Protein AF-A0AAD6Z162-F1 (afdb_monomer_lite)

Organism: NCBI:txid1033008

Sequence (156 aa):
MRDEFLWEGKRPRVARETMCLPLDNGGKQILDLHSRNEAIDLWKLKGFLRQGTDRANWPFFVDQIIIKRWEMGETLSKHGKLYNIFRQNIHIPAWRIDPVPRDIKRMIAAAKKYNLQFTGLSISKDIKLQMPIWKHLAFSETRFYDIRRKPALRCL

pLDDT: mean 76.09, std 12.87, range [43.75, 93.44]

Radius of gyration: 21.47 Å; chains: 1; bounding box: 56×34×55 Å

Structure (mmCIF, N/CA/C/O backbone):
data_AF-A0AAD6Z162-F1
#
_entry.id   AF-A0AAD6Z162-F1
#
loop_
_atom_site.group_PDB
_atom_site.id
_atom_site.type_symbol
_atom_site.label_atom_id
_atom_site.label_alt_id
_atom_site.label_comp_id
_atom_site.label_asym_id
_atom_site.label_entity_id
_atom_site.label_seq_id
_atom_site.pdbx_PDB_ins_code
_atom_site.Cartn_x
_atom_site.Cartn_y
_atom_site.Cartn_z
_atom_site.occupancy
_atom_site.B_iso_or_equiv
_atom_site.auth_seq_id
_atom_site.auth_comp_id
_atom_site.auth_asym_id
_atom_site.auth_atom_id
_atom_site.pdbx_PDB_model_num
ATOM 1 N N . MET A 1 1 ? 22.672 7.878 -16.095 1.00 51.81 1 MET A N 1
ATOM 2 C CA . MET A 1 1 ? 22.898 6.596 -15.393 1.00 51.81 1 MET A CA 1
ATOM 3 C C . MET A 1 1 ? 22.431 5.337 -16.136 1.00 51.81 1 MET A C 1
ATOM 5 O O . MET A 1 1 ? 23.268 4.478 -16.337 1.00 51.81 1 MET A O 1
ATOM 9 N N . ARG A 1 2 ? 21.155 5.143 -16.537 1.00 57.53 2 ARG A N 1
ATOM 10 C CA . ARG A 1 2 ? 20.735 3.882 -17.220 1.00 57.53 2 ARG A CA 1
ATOM 11 C C . ARG A 1 2 ? 20.848 3.896 -18.743 1.00 57.53 2 ARG A C 1
ATOM 13 O O . ARG A 1 2 ? 21.353 2.932 -19.303 1.00 57.53 2 ARG A O 1
ATOM 20 N N . ASP A 1 3 ? 20.441 4.981 -19.396 1.00 63.94 3 ASP A N 1
ATOM 21 C CA . ASP A 1 3 ? 20.659 5.131 -20.846 1.00 63.94 3 ASP A CA 1
ATOM 22 C C . ASP A 1 3 ? 22.159 5.174 -21.158 1.00 63.94 3 ASP A C 1
ATOM 24 O O . ASP A 1 3 ? 22.624 4.653 -22.158 1.00 63.94 3 ASP A O 1
ATOM 28 N N . GLU A 1 4 ? 22.927 5.694 -20.210 1.00 70.00 4 GLU A N 1
ATOM 29 C CA . GLU A 1 4 ? 24.384 5.691 -20.194 1.00 70.00 4 GLU A CA 1
ATOM 30 C C . GLU A 1 4 ? 24.982 4.279 -20.142 1.00 70.00 4 GLU A C 1
ATOM 32 O O . GLU A 1 4 ? 25.998 4.040 -20.777 1.00 70.00 4 GLU A O 1
ATOM 37 N N . PHE A 1 5 ? 24.339 3.334 -19.447 1.00 78.00 5 PHE A N 1
ATOM 38 C CA . PHE A 1 5 ? 24.757 1.930 -19.423 1.00 78.00 5 PHE A CA 1
ATOM 39 C C . PHE A 1 5 ? 24.390 1.204 -20.723 1.00 78.00 5 PHE A C 1
ATOM 41 O O . PHE A 1 5 ? 25.202 0.468 -21.267 1.00 78.00 5 PHE A O 1
ATOM 48 N N . LEU A 1 6 ? 23.179 1.426 -21.245 1.00 77.00 6 LEU A N 1
ATOM 49 C CA . LEU A 1 6 ? 22.715 0.778 -22.479 1.00 77.00 6 LEU A CA 1
ATOM 50 C C . LEU A 1 6 ? 23.410 1.302 -23.739 1.00 77.00 6 LEU A C 1
ATOM 52 O O . LEU A 1 6 ? 23.538 0.569 -24.718 1.00 77.00 6 LEU A O 1
ATOM 56 N N . TRP A 1 7 ? 23.829 2.565 -23.720 1.00 81.75 7 TRP A N 1
ATOM 57 C CA . TRP A 1 7 ? 24.414 3.245 -24.870 1.00 81.75 7 TRP A CA 1
ATOM 58 C C . TRP A 1 7 ? 25.856 3.699 -24.637 1.00 81.75 7 TRP A C 1
ATOM 60 O O . TRP A 1 7 ? 26.389 4.417 -25.476 1.00 81.75 7 TRP A O 1
ATOM 70 N N . GLU A 1 8 ? 26.498 3.305 -23.533 1.00 84.31 8 GLU A N 1
ATOM 71 C CA . GLU A 1 8 ? 27.880 3.692 -23.184 1.00 84.31 8 GLU A CA 1
ATOM 72 C C . GLU A 1 8 ? 28.104 5.217 -23.250 1.00 84.31 8 GLU A C 1
ATOM 74 O O . GLU A 1 8 ? 29.058 5.711 -23.848 1.00 84.31 8 GLU A O 1
ATOM 79 N N . GLY A 1 9 ? 27.151 5.987 -22.719 1.00 81.69 9 GLY A N 1
ATOM 80 C CA . GLY A 1 9 ? 27.167 7.455 -22.778 1.00 81.69 9 GLY A CA 1
ATOM 81 C C . GLY A 1 9 ? 26.843 8.070 -24.148 1.00 81.69 9 GLY A C 1
ATOM 82 O O . GLY A 1 9 ? 26.834 9.293 -24.281 1.00 81.69 9 GLY A O 1
ATOM 83 N N . LYS A 1 10 ? 26.534 7.264 -25.173 1.00 82.94 10 LYS A N 1
ATOM 84 C CA . LYS A 1 10 ? 26.116 7.747 -26.500 1.00 82.94 10 LYS A CA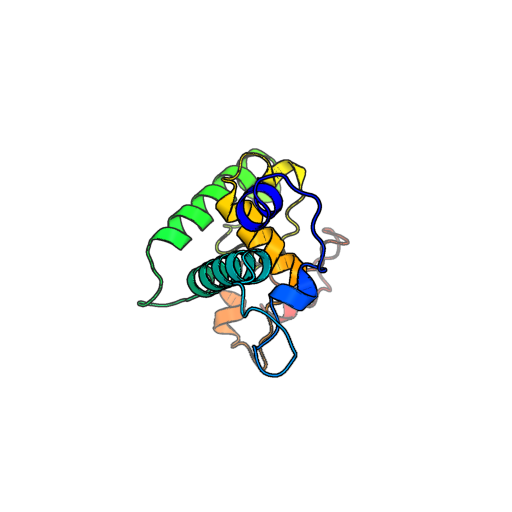 1
ATOM 85 C C . LYS A 1 10 ? 24.630 8.113 -26.508 1.00 82.94 10 LYS A C 1
ATOM 87 O O . LYS A 1 10 ? 23.840 7.647 -25.688 1.00 82.94 10 LYS A O 1
ATOM 92 N N . ARG A 1 11 ? 24.230 8.951 -27.473 1.00 81.19 11 ARG A N 1
ATOM 93 C CA . ARG A 1 11 ? 22.820 9.335 -27.645 1.00 81.19 11 ARG A CA 1
ATOM 94 C C . ARG A 1 11 ? 21.975 8.105 -28.021 1.00 81.19 11 ARG A C 1
ATOM 96 O O . ARG A 1 11 ? 22.356 7.390 -28.953 1.00 81.19 11 ARG A O 1
ATOM 103 N N . PRO A 1 12 ? 20.836 7.868 -27.347 1.00 82.31 12 PRO A N 1
ATOM 104 C CA . PRO A 1 12 ? 19.962 6.742 -27.652 1.00 82.31 12 PRO A CA 1
ATOM 105 C C . PRO A 1 12 ? 19.407 6.868 -29.075 1.00 82.31 12 PRO A C 1
ATOM 107 O O . PRO A 1 12 ? 18.884 7.914 -29.451 1.00 82.31 12 PRO A O 1
ATOM 110 N N . ARG A 1 13 ? 19.529 5.798 -29.872 1.00 83.00 13 ARG A N 1
ATOM 111 C CA . ARG A 1 13 ? 19.020 5.748 -31.260 1.00 83.00 13 ARG A CA 1
ATOM 112 C C . ARG A 1 13 ? 17.615 5.163 -31.384 1.00 83.00 13 ARG A C 1
ATOM 114 O O . ARG A 1 13 ? 17.008 5.254 -32.442 1.00 83.00 13 ARG A O 1
ATOM 121 N N . VAL A 1 14 ? 17.122 4.549 -30.315 1.00 83.94 14 VAL A N 1
ATOM 122 C CA . VAL A 1 14 ? 15.810 3.903 -30.248 1.00 83.94 14 VAL A CA 1
ATOM 123 C C . VAL A 1 14 ? 15.133 4.353 -28.962 1.00 83.94 14 VAL A C 1
ATOM 125 O O . VAL A 1 14 ? 15.794 4.466 -27.924 1.00 83.94 14 VAL A O 1
ATOM 128 N N . ALA A 1 15 ? 13.828 4.617 -29.039 1.00 85.19 15 ALA A N 1
ATOM 129 C CA . ALA A 1 15 ? 13.018 4.953 -27.879 1.00 85.19 15 ALA A CA 1
ATOM 130 C C . ALA A 1 15 ? 13.027 3.802 -26.861 1.00 85.19 15 ALA A C 1
ATOM 132 O O . ALA A 1 15 ? 13.122 2.619 -27.206 1.00 85.19 15 ALA A O 1
ATOM 133 N N . ARG A 1 16 ? 12.953 4.145 -25.576 1.00 79.50 16 ARG A N 1
ATOM 134 C CA . ARG A 1 16 ? 13.068 3.156 -24.502 1.00 79.50 16 ARG A CA 1
ATOM 135 C C . ARG A 1 16 ? 11.882 2.202 -24.485 1.00 79.50 16 ARG A C 1
ATOM 137 O O . ARG A 1 16 ? 12.064 1.010 -24.260 1.00 79.50 16 ARG A O 1
ATOM 144 N N . GLU A 1 17 ? 10.697 2.729 -24.751 1.00 84.75 17 GLU A N 1
ATOM 145 C CA . GLU A 1 17 ? 9.444 1.988 -24.822 1.00 84.75 17 GLU A CA 1
ATOM 146 C C . GLU A 1 17 ? 9.563 0.856 -25.846 1.00 84.75 17 GLU A C 1
ATOM 148 O O . GLU A 1 17 ? 9.200 -0.279 -25.552 1.00 84.75 17 GLU A O 1
ATOM 153 N N . THR A 1 18 ? 10.183 1.136 -26.997 1.00 85.81 18 THR A N 1
ATOM 154 C CA . THR A 1 18 ? 10.438 0.155 -28.057 1.00 85.81 18 THR A CA 1
ATOM 155 C C . THR A 1 18 ? 11.431 -0.921 -27.619 1.00 85.81 18 THR A C 1
ATOM 157 O O . THR A 1 18 ? 11.237 -2.094 -27.913 1.00 85.81 18 THR A O 1
ATOM 160 N N . MET A 1 19 ? 12.476 -0.569 -26.862 1.00 86.19 19 MET A N 1
ATOM 161 C CA . MET A 1 19 ? 13.445 -1.558 -26.370 1.00 86.19 19 MET A CA 1
ATOM 162 C C . MET A 1 19 ? 12.849 -2.543 -25.353 1.00 86.19 19 MET A C 1
ATOM 164 O O . MET A 1 19 ? 13.324 -3.678 -25.267 1.00 86.19 19 MET A O 1
ATOM 168 N N . CYS A 1 20 ? 11.818 -2.133 -24.612 1.00 86.38 20 CYS A N 1
ATOM 169 C CA . CYS A 1 20 ? 11.097 -2.990 -23.669 1.00 86.38 20 CYS A CA 1
ATOM 170 C C . CYS A 1 20 ? 10.107 -3.959 -24.345 1.00 86.38 20 CYS A C 1
ATOM 172 O O . CYS A 1 20 ? 9.591 -4.851 -23.673 1.00 86.38 20 CYS A O 1
ATOM 174 N N . LEU A 1 21 ? 9.821 -3.803 -25.645 1.00 87.06 21 LEU A N 1
ATOM 175 C CA . LEU A 1 21 ? 8.894 -4.679 -26.366 1.00 87.06 21 LEU A CA 1
ATOM 176 C C . LEU A 1 21 ? 9.467 -6.101 -26.564 1.00 87.06 21 LEU A C 1
ATOM 178 O O . LEU A 1 21 ? 10.688 -6.294 -26.505 1.00 87.06 21 LEU A O 1
ATOM 182 N N . PRO A 1 22 ? 8.600 -7.101 -26.824 1.00 87.44 22 PRO A N 1
ATOM 183 C CA . PRO A 1 22 ? 9.020 -8.440 -27.233 1.00 87.44 22 PRO A CA 1
ATOM 184 C C . PRO A 1 22 ? 9.869 -8.422 -28.510 1.00 87.44 22 PRO A C 1
ATOM 186 O O . PRO A 1 22 ? 9.717 -7.523 -29.343 1.00 87.44 22 PRO A O 1
ATOM 189 N N . LEU A 1 23 ? 10.711 -9.449 -28.681 1.00 86.62 23 LEU A N 1
ATOM 190 C CA . LEU A 1 23 ? 11.549 -9.626 -29.876 1.00 86.62 23 LEU A CA 1
ATOM 191 C C . LEU A 1 23 ? 10.711 -9.622 -31.166 1.00 86.62 23 LEU A C 1
ATOM 193 O O . LEU A 1 23 ? 11.095 -8.980 -32.141 1.00 86.62 23 LEU A O 1
ATOM 197 N N . ASP A 1 24 ? 9.525 -10.234 -31.130 1.00 92.25 24 ASP A N 1
ATOM 198 C CA . ASP A 1 24 ? 8.601 -10.327 -32.271 1.00 92.25 24 ASP A CA 1
ATOM 199 C C . ASP A 1 24 ? 8.094 -8.960 -32.761 1.00 92.25 24 ASP A C 1
ATOM 201 O O . ASP A 1 24 ? 7.759 -8.796 -33.929 1.00 92.25 24 ASP A O 1
ATOM 205 N N . ASN A 1 25 ? 8.087 -7.954 -31.881 1.00 87.38 25 ASN A N 1
ATOM 206 C CA . ASN A 1 25 ? 7.675 -6.583 -32.193 1.00 87.38 25 ASN A CA 1
ATOM 207 C C . ASN A 1 25 ? 8.879 -5.652 -32.423 1.00 87.38 25 ASN A C 1
ATOM 209 O O . A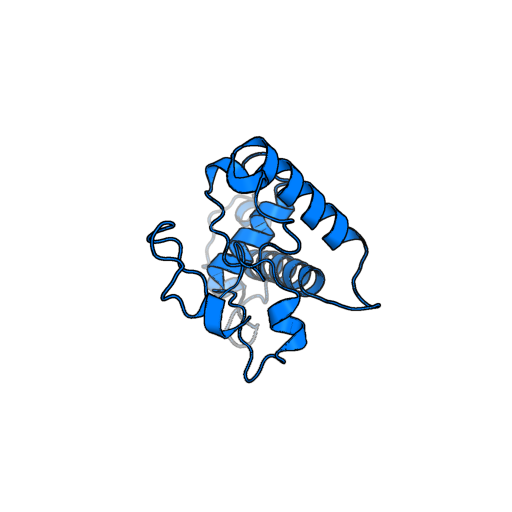SN A 1 25 ? 8.760 -4.434 -32.280 1.00 87.38 25 ASN A O 1
ATOM 213 N N . GLY A 1 26 ? 10.057 -6.211 -32.723 1.00 82.19 26 GLY A N 1
ATOM 214 C CA . GLY A 1 26 ? 11.289 -5.448 -32.946 1.00 82.19 26 GLY A CA 1
ATOM 215 C C . GLY A 1 26 ? 11.896 -4.849 -31.673 1.00 82.19 26 GLY A C 1
ATOM 216 O O . GLY A 1 26 ? 12.767 -3.978 -31.751 1.00 82.19 26 GLY A O 1
ATOM 217 N N . GLY A 1 27 ? 11.440 -5.291 -30.498 1.00 85.75 27 GLY A N 1
ATOM 218 C CA . GLY A 1 27 ? 12.016 -4.904 -29.217 1.00 85.75 27 GLY A CA 1
ATOM 219 C C . GLY A 1 27 ? 13.237 -5.737 -28.843 1.00 85.75 27 GLY A C 1
ATOM 220 O O . GLY A 1 27 ? 13.588 -6.709 -29.504 1.00 85.75 27 GLY A O 1
ATOM 221 N N . LYS A 1 28 ? 13.912 -5.348 -27.758 1.00 83.88 28 LYS A N 1
ATOM 222 C CA . LYS A 1 28 ? 15.083 -6.063 -27.217 1.00 83.88 28 LYS A CA 1
ATOM 223 C C . LYS A 1 28 ? 14.763 -6.819 -25.928 1.00 83.88 28 LYS A C 1
ATOM 225 O O . LYS A 1 28 ? 15.680 -7.290 -25.260 1.00 83.88 28 LYS A O 1
ATOM 230 N N . GLN A 1 29 ? 13.480 -6.887 -25.561 1.00 84.69 29 GLN A N 1
ATOM 231 C CA . GLN A 1 29 ? 12.998 -7.493 -24.322 1.00 84.69 29 GLN A CA 1
ATOM 232 C C . GLN A 1 29 ? 13.747 -6.972 -23.082 1.00 84.69 29 GLN A C 1
ATOM 234 O O . GLN A 1 29 ? 13.998 -7.697 -22.117 1.00 84.69 29 GLN A O 1
ATOM 239 N N . ILE A 1 30 ? 14.135 -5.693 -23.107 1.00 87.31 30 ILE A N 1
ATOM 240 C CA . ILE A 1 30 ? 14.831 -5.078 -21.980 1.00 87.31 30 ILE A CA 1
ATOM 241 C C . ILE A 1 30 ? 13.843 -4.942 -20.829 1.00 87.31 30 ILE A C 1
ATOM 243 O O . ILE A 1 30 ? 12.716 -4.480 -20.996 1.00 87.31 30 ILE A O 1
ATOM 247 N N . LEU A 1 31 ? 14.280 -5.339 -19.637 1.00 85.31 31 LEU A N 1
ATOM 248 C CA . LEU A 1 31 ? 13.451 -5.280 -18.446 1.00 85.31 31 LEU A CA 1
ATOM 249 C C . LEU A 1 31 ? 13.034 -3.837 -18.134 1.00 85.31 31 LEU A C 1
ATOM 251 O O . LEU A 1 31 ? 13.875 -2.983 -17.830 1.00 85.31 31 LEU A O 1
ATOM 255 N N . ASP A 1 32 ? 11.724 -3.592 -18.086 1.00 87.38 32 ASP A N 1
ATOM 256 C CA . ASP A 1 32 ? 11.209 -2.324 -17.592 1.00 87.38 32 ASP A CA 1
ATOM 257 C C . ASP A 1 32 ? 11.328 -2.239 -16.066 1.00 87.38 32 ASP A C 1
ATOM 259 O O . ASP A 1 32 ? 10.477 -2.670 -15.283 1.00 87.38 32 ASP A O 1
ATOM 263 N N . LEU A 1 33 ? 12.427 -1.633 -15.633 1.00 86.19 33 LEU A N 1
ATOM 264 C CA . LEU A 1 33 ? 12.720 -1.412 -14.226 1.00 86.19 33 LEU A CA 1
ATOM 265 C C . LEU A 1 33 ? 11.730 -0.456 -13.542 1.00 86.19 33 LEU A C 1
ATOM 267 O O . LEU A 1 33 ? 11.659 -0.480 -12.314 1.00 86.19 33 LEU A O 1
ATOM 271 N N . HIS A 1 34 ? 11.005 0.399 -14.277 1.00 85.88 34 HIS A N 1
ATOM 272 C CA . HIS A 1 34 ? 9.986 1.261 -13.670 1.00 85.88 34 HIS A CA 1
ATOM 273 C C . HIS A 1 34 ? 8.776 0.422 -13.260 1.00 85.88 34 HIS A C 1
ATOM 275 O O . HIS A 1 34 ? 8.475 0.342 -12.068 1.00 85.88 34 HIS A O 1
ATOM 281 N N . SER A 1 35 ? 8.199 -0.309 -14.218 1.00 87.62 35 SER A N 1
ATOM 282 C CA . SER A 1 35 ? 7.107 -1.255 -13.975 1.00 87.62 35 SER A CA 1
ATOM 283 C C . SER A 1 35 ? 7.476 -2.319 -12.935 1.00 87.62 35 SER A C 1
ATOM 285 O O . SER A 1 35 ? 6.681 -2.624 -12.049 1.00 87.62 35 SER A O 1
ATOM 287 N N . ARG A 1 36 ? 8.714 -2.840 -12.948 1.00 89.62 36 ARG A N 1
ATOM 288 C CA . ARG A 1 36 ? 9.184 -3.788 -11.920 1.00 89.62 36 ARG A CA 1
ATOM 289 C C . ARG A 1 36 ? 9.222 -3.171 -10.523 1.00 89.62 36 ARG A C 1
ATOM 291 O O . ARG A 1 36 ? 8.790 -3.804 -9.564 1.00 89.62 36 ARG A O 1
ATOM 298 N N . ASN A 1 37 ? 9.775 -1.968 -10.383 1.00 91.44 37 ASN A N 1
ATOM 299 C CA . ASN A 1 37 ? 9.863 -1.293 -9.088 1.00 91.44 37 ASN A CA 1
ATOM 300 C C . ASN A 1 37 ? 8.480 -0.976 -8.518 1.00 91.44 37 ASN A C 1
ATOM 302 O O . ASN A 1 37 ? 8.274 -1.112 -7.314 1.00 91.44 37 ASN A O 1
ATOM 306 N N . GLU A 1 38 ? 7.547 -0.592 -9.381 1.00 90.31 38 GLU A N 1
ATOM 307 C CA . GLU A 1 38 ? 6.149 -0.395 -9.020 1.00 90.31 38 GLU A CA 1
ATOM 308 C C . GLU A 1 38 ? 5.477 -1.709 -8.596 1.00 90.31 38 GLU A C 1
ATOM 310 O O . GLU A 1 38 ? 4.827 -1.761 -7.553 1.00 90.31 38 GLU A O 1
ATOM 315 N N . ALA A 1 39 ? 5.712 -2.802 -9.326 1.00 92.94 39 ALA A N 1
ATOM 316 C CA . ALA A 1 39 ? 5.219 -4.122 -8.946 1.00 92.94 39 ALA A CA 1
ATOM 317 C C . ALA A 1 39 ? 5.757 -4.574 -7.576 1.00 92.94 39 ALA A C 1
ATOM 319 O O . ALA A 1 39 ? 5.021 -5.170 -6.793 1.00 92.94 39 ALA A O 1
A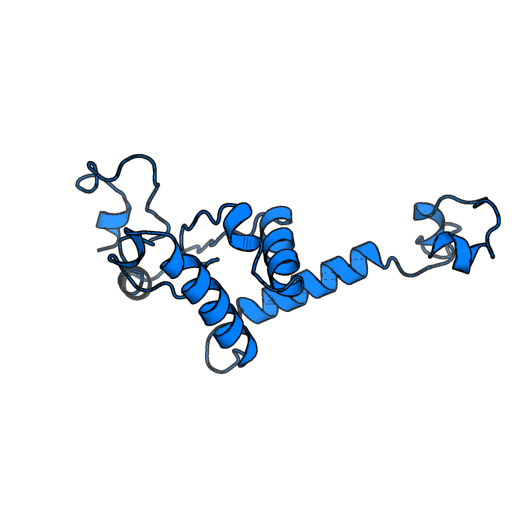TOM 320 N N . ILE A 1 40 ? 7.017 -4.264 -7.246 1.00 93.12 40 ILE A N 1
ATOM 321 C CA . ILE A 1 40 ? 7.586 -4.531 -5.915 1.00 93.12 40 ILE A CA 1
ATOM 322 C C . ILE A 1 40 ? 6.818 -3.762 -4.832 1.00 93.12 40 ILE A C 1
ATOM 324 O O . ILE A 1 40 ? 6.485 -4.338 -3.795 1.00 93.12 40 ILE A O 1
ATOM 328 N N . ASP A 1 41 ? 6.510 -2.484 -5.064 1.00 93.31 41 ASP A N 1
ATOM 329 C CA . ASP A 1 41 ? 5.754 -1.666 -4.110 1.00 93.31 41 ASP A CA 1
ATOM 330 C C . ASP A 1 41 ? 4.317 -2.192 -3.932 1.00 93.31 41 ASP A C 1
ATOM 332 O O . ASP A 1 41 ? 3.816 -2.254 -2.807 1.00 93.31 41 ASP A O 1
ATOM 336 N N . LEU A 1 42 ? 3.684 -2.671 -5.009 1.00 92.75 42 LEU A N 1
ATOM 337 C CA . LEU A 1 42 ? 2.386 -3.352 -4.961 1.00 92.75 42 LEU A CA 1
ATOM 338 C C . LEU A 1 42 ? 2.435 -4.676 -4.196 1.00 92.75 42 LEU A C 1
ATOM 340 O O . LEU A 1 42 ? 1.526 -4.974 -3.422 1.00 92.75 42 LEU A O 1
ATOM 344 N N . TRP A 1 43 ? 3.489 -5.473 -4.365 1.00 93.44 43 TRP A N 1
ATOM 345 C CA . TRP A 1 43 ? 3.667 -6.711 -3.605 1.00 93.44 43 TRP A CA 1
ATOM 346 C C . TRP A 1 43 ? 3.863 -6.443 -2.114 1.00 93.44 43 TRP A C 1
ATOM 348 O O . TRP A 1 43 ? 3.267 -7.141 -1.288 1.00 93.44 43 TRP A O 1
ATOM 358 N N . LYS A 1 44 ? 4.623 -5.400 -1.757 1.00 91.50 44 LYS A N 1
ATOM 359 C CA . LYS A 1 44 ? 4.727 -4.927 -0.369 1.00 91.50 44 LYS A CA 1
ATOM 360 C C . LYS A 1 44 ? 3.357 -4.510 0.163 1.00 91.50 44 LYS A C 1
ATOM 362 O O . LYS A 1 44 ? 2.964 -4.979 1.226 1.00 91.50 44 LYS A O 1
ATOM 367 N N . LEU A 1 45 ? 2.598 -3.714 -0.593 1.00 90.88 45 LEU A N 1
ATOM 368 C CA . LEU A 1 45 ? 1.242 -3.302 -0.220 1.00 90.88 45 LEU A CA 1
ATOM 369 C C . LEU A 1 45 ? 0.306 -4.506 -0.024 1.00 90.88 45 LEU A C 1
ATOM 371 O O . LEU A 1 45 ? -0.397 -4.589 0.978 1.00 90.88 45 LEU A O 1
ATOM 375 N N . LYS A 1 46 ? 0.337 -5.486 -0.930 1.00 91.00 46 LYS A N 1
ATOM 376 C CA . LYS A 1 46 ? -0.432 -6.732 -0.805 1.00 91.00 46 LYS A CA 1
ATOM 377 C C . LYS A 1 46 ? -0.062 -7.491 0.469 1.00 91.00 46 LYS A C 1
ATOM 379 O O . LYS A 1 46 ? -0.951 -7.938 1.187 1.00 91.00 46 LYS A O 1
ATOM 384 N N . GLY A 1 47 ? 1.232 -7.612 0.766 1.00 90.56 47 GLY A N 1
ATOM 385 C CA . GLY A 1 47 ? 1.721 -8.220 2.005 1.00 90.56 47 GLY A CA 1
ATOM 386 C C . GLY A 1 47 ? 1.292 -7.445 3.254 1.00 90.56 47 GLY A C 1
ATOM 387 O O . GLY A 1 47 ? 0.917 -8.053 4.251 1.00 90.56 47 GLY A O 1
ATOM 388 N N . PHE A 1 48 ? 1.270 -6.114 3.182 1.00 89.31 48 PHE A N 1
ATOM 389 C CA . PHE A 1 48 ? 0.821 -5.245 4.269 1.00 89.31 48 PHE A CA 1
ATOM 390 C C . PHE A 1 48 ? -0.657 -5.452 4.626 1.00 89.31 48 PHE A C 1
ATOM 392 O O . PHE A 1 48 ? -1.024 -5.432 5.805 1.00 89.31 48 PHE A O 1
ATOM 399 N N . LEU A 1 49 ? -1.493 -5.647 3.602 1.00 87.69 49 LEU A N 1
ATOM 400 C CA . LEU A 1 49 ? -2.944 -5.805 3.721 1.00 87.69 49 LEU A CA 1
ATOM 401 C C . LEU A 1 49 ? -3.383 -7.220 4.126 1.00 87.69 49 LEU A C 1
ATOM 403 O O . LEU A 1 49 ? -4.553 -7.397 4.475 1.00 87.69 49 LEU A O 1
ATOM 407 N N . ARG A 1 50 ? -2.485 -8.219 4.096 1.00 88.12 50 ARG A N 1
ATOM 408 C CA . ARG A 1 50 ? -2.793 -9.574 4.585 1.00 88.12 50 ARG A CA 1
ATOM 409 C C . ARG A 1 50 ? -3.176 -9.543 6.067 1.00 88.12 50 ARG A C 1
ATOM 411 O O . ARG A 1 50 ? -2.637 -8.761 6.848 1.00 88.12 50 ARG A O 1
ATOM 418 N N . GLN A 1 51 ? -4.118 -10.403 6.441 1.00 78.69 51 GLN A N 1
ATOM 419 C CA . GLN A 1 51 ? -4.667 -10.519 7.794 1.00 78.69 51 GLN A CA 1
ATOM 420 C C . GLN A 1 51 ? -4.628 -11.972 8.268 1.00 78.69 51 GLN A C 1
ATOM 422 O O . GLN A 1 51 ? -4.442 -12.887 7.469 1.00 78.69 51 GLN A O 1
ATOM 427 N N . GLY A 1 52 ? -4.849 -12.165 9.567 1.00 80.50 52 GLY A N 1
ATOM 428 C CA . GLY A 1 52 ? -4.862 -13.481 10.196 1.00 80.50 52 GLY A CA 1
ATOM 429 C C . GLY A 1 52 ? -3.466 -13.974 10.559 1.00 80.50 52 GLY A C 1
ATOM 430 O O . GLY A 1 52 ? -2.519 -13.193 10.659 1.00 80.50 52 GLY A O 1
ATOM 431 N N . THR A 1 53 ? -3.358 -15.281 10.767 1.00 80.62 53 THR A N 1
ATOM 432 C CA . THR A 1 53 ? -2.125 -15.963 11.185 1.00 80.62 53 THR A CA 1
ATOM 433 C C . THR A 1 53 ? -1.023 -15.934 10.122 1.00 80.62 53 THR A C 1
ATOM 435 O O . THR A 1 53 ? 0.142 -16.079 10.464 1.00 80.62 53 THR A O 1
ATOM 438 N N . ASP A 1 54 ? -1.370 -15.680 8.855 1.00 82.50 54 ASP A N 1
ATOM 439 C CA . ASP A 1 54 ? -0.426 -15.545 7.731 1.00 82.50 54 ASP A CA 1
ATOM 440 C C . ASP A 1 54 ? 0.134 -14.113 7.572 1.00 82.50 54 ASP A C 1
ATOM 442 O O . ASP A 1 54 ? 0.883 -13.804 6.641 1.00 82.50 54 ASP A O 1
ATOM 446 N N . ARG A 1 55 ? -0.238 -13.177 8.458 1.00 85.00 55 ARG A N 1
ATOM 447 C CA . ARG A 1 55 ? 0.305 -11.815 8.406 1.00 85.00 55 ARG A CA 1
ATOM 448 C C . ARG A 1 55 ? 1.757 -11.832 8.884 1.00 85.00 55 ARG A C 1
ATOM 450 O O . ARG A 1 55 ? 2.035 -12.144 10.036 1.00 85.00 55 ARG A O 1
ATOM 457 N N . ALA A 1 56 ? 2.676 -11.433 8.004 1.00 87.75 56 ALA A N 1
ATOM 458 C CA . ALA A 1 56 ? 4.084 -11.252 8.354 1.00 87.75 56 ALA A CA 1
ATOM 459 C C . ALA A 1 56 ? 4.264 -10.255 9.519 1.00 87.75 56 ALA A C 1
ATOM 461 O O . ALA A 1 56 ? 3.372 -9.463 9.806 1.00 87.75 56 ALA A O 1
ATOM 462 N N . ASN A 1 57 ? 5.441 -10.237 10.155 1.00 89.75 57 ASN A N 1
ATOM 463 C CA . ASN A 1 57 ? 5.708 -9.351 11.301 1.00 89.75 57 ASN A CA 1
ATOM 464 C C . ASN A 1 57 ? 5.966 -7.886 10.903 1.00 89.75 57 ASN A C 1
ATOM 466 O O . ASN A 1 57 ? 5.606 -6.958 11.623 1.00 89.75 57 ASN A O 1
ATOM 470 N N . TRP A 1 58 ? 6.574 -7.648 9.739 1.00 89.94 58 TRP A N 1
ATOM 471 C CA . TRP A 1 58 ? 6.959 -6.303 9.294 1.00 89.94 58 TRP A CA 1
ATOM 472 C C . TRP A 1 58 ? 5.795 -5.286 9.167 1.00 89.94 58 TRP A C 1
ATOM 474 O O . TRP A 1 58 ? 6.017 -4.122 9.508 1.00 89.94 58 TRP A O 1
ATOM 484 N N . PRO A 1 59 ? 4.558 -5.649 8.748 1.00 89.31 59 PRO A N 1
ATOM 485 C CA . PRO A 1 59 ? 3.425 -4.729 8.698 1.00 89.31 59 PRO A CA 1
ATOM 486 C C . PRO A 1 59 ? 3.064 -4.161 10.069 1.00 89.31 59 PRO A C 1
ATOM 488 O O . PRO A 1 59 ? 2.675 -3.003 10.138 1.00 89.31 59 PRO A O 1
ATOM 491 N N . PHE A 1 60 ? 3.248 -4.923 11.155 1.00 86.50 60 PHE A N 1
ATOM 492 C CA . PHE A 1 60 ? 3.005 -4.422 12.510 1.00 86.50 60 PHE A CA 1
ATOM 493 C C . PHE A 1 60 ? 3.965 -3.282 12.863 1.00 86.50 60 PHE A C 1
ATOM 495 O O . PHE A 1 60 ? 3.543 -2.278 13.427 1.00 86.50 60 PHE A O 1
ATOM 502 N N . PHE A 1 61 ? 5.240 -3.384 12.477 1.00 88.19 61 PHE A N 1
ATOM 503 C CA . PHE A 1 61 ? 6.200 -2.292 12.664 1.00 88.19 61 PHE A CA 1
ATOM 504 C C . PHE A 1 61 ? 5.831 -1.066 11.834 1.00 88.19 61 PHE A C 1
ATOM 506 O O . PHE A 1 61 ? 5.909 0.057 12.324 1.00 88.19 61 PHE A O 1
ATOM 513 N N . VAL A 1 62 ? 5.406 -1.274 10.587 1.00 87.25 62 VAL A N 1
ATOM 514 C CA . VAL A 1 62 ? 4.964 -0.181 9.714 1.00 87.25 62 VAL A CA 1
ATOM 515 C C . VAL A 1 62 ? 3.722 0.507 10.282 1.00 87.25 62 VAL A C 1
ATOM 517 O O . VAL A 1 62 ? 3.709 1.736 10.335 1.00 87.25 62 VAL A O 1
ATOM 520 N N . ASP A 1 63 ? 2.740 -0.254 10.778 1.00 83.94 63 ASP A N 1
ATOM 521 C CA . ASP A 1 63 ? 1.578 0.277 11.498 1.00 83.94 63 ASP A CA 1
ATOM 522 C C . ASP A 1 63 ? 2.054 1.156 12.670 1.00 83.94 63 ASP A C 1
ATOM 524 O O . ASP A 1 63 ? 1.720 2.336 12.721 1.00 83.94 63 ASP A O 1
ATOM 528 N N . GLN A 1 64 ? 2.926 0.651 13.549 1.00 84.00 64 GLN A N 1
ATOM 529 C CA . GLN A 1 64 ? 3.429 1.415 14.701 1.00 84.00 64 GLN A CA 1
ATOM 530 C C . GLN A 1 64 ? 4.212 2.679 14.313 1.00 84.00 64 GLN A C 1
ATOM 532 O O . GLN A 1 64 ? 4.057 3.717 14.955 1.00 84.00 64 GLN A O 1
ATOM 537 N N . ILE A 1 65 ? 5.033 2.631 13.258 1.00 84.44 65 ILE A N 1
ATOM 538 C CA . ILE A 1 65 ? 5.761 3.807 12.755 1.00 84.44 65 ILE A CA 1
ATOM 539 C C . ILE A 1 65 ? 4.772 4.881 12.306 1.00 84.44 65 ILE A C 1
ATOM 541 O O . ILE A 1 65 ? 4.931 6.049 12.659 1.00 84.44 65 ILE A O 1
ATOM 545 N N . ILE A 1 66 ? 3.752 4.497 11.539 1.00 80.62 66 ILE A N 1
ATOM 546 C CA . ILE A 1 66 ? 2.764 5.438 11.012 1.00 80.62 66 ILE A CA 1
ATOM 547 C C . ILE A 1 66 ? 1.907 6.003 12.149 1.00 80.62 66 ILE A C 1
ATOM 549 O O . ILE A 1 66 ? 1.723 7.217 12.216 1.00 80.62 66 ILE A O 1
ATOM 553 N N . ILE A 1 67 ? 1.452 5.150 13.071 1.00 78.44 67 ILE A N 1
ATOM 554 C CA . ILE A 1 67 ? 0.657 5.538 14.243 1.00 78.44 67 ILE A CA 1
ATOM 555 C C . ILE A 1 67 ? 1.436 6.529 15.104 1.00 78.44 67 ILE A C 1
ATOM 557 O O . ILE A 1 67 ? 0.969 7.641 15.324 1.00 78.44 67 ILE A O 1
ATOM 561 N N . LYS A 1 68 ? 2.666 6.189 15.506 1.00 78.19 68 LYS A N 1
ATOM 562 C CA . LYS A 1 68 ? 3.501 7.056 16.348 1.00 78.19 68 LYS A CA 1
ATOM 563 C C . LYS A 1 68 ? 3.711 8.436 15.725 1.00 78.19 68 LYS A C 1
ATOM 565 O O . LYS A 1 68 ? 3.715 9.441 16.429 1.00 78.19 68 LYS A O 1
ATOM 570 N N . ARG A 1 69 ? 3.892 8.505 14.403 1.00 74.44 69 ARG A N 1
ATOM 571 C CA . ARG A 1 69 ? 4.042 9.783 13.688 1.00 74.44 69 ARG A CA 1
ATOM 572 C C . ARG A 1 69 ? 2.730 10.548 13.576 1.00 74.44 69 ARG A C 1
ATOM 574 O O . ARG A 1 69 ? 2.749 11.775 13.604 1.00 74.44 69 ARG A O 1
ATOM 581 N N . TRP A 1 70 ? 1.610 9.844 13.471 1.00 71.06 70 TRP A N 1
ATOM 582 C CA . TRP A 1 70 ? 0.287 10.449 13.457 1.00 71.06 70 TRP A CA 1
ATOM 583 C C . TRP A 1 70 ? -0.069 11.096 14.800 1.00 71.06 70 TRP A C 1
ATOM 585 O O . TRP A 1 70 ? -0.494 12.252 14.834 1.00 71.06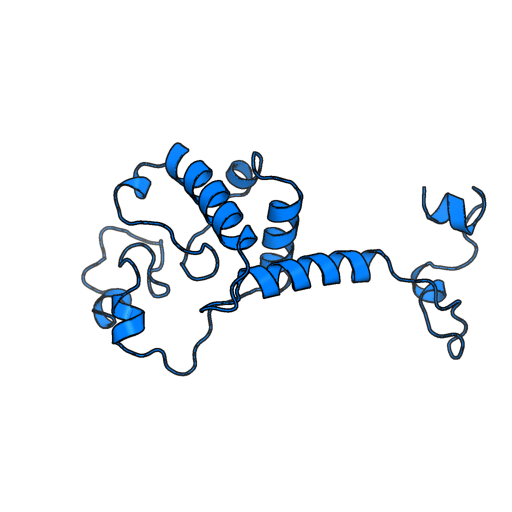 70 TRP A O 1
ATOM 595 N N . GLU A 1 71 ? 0.142 10.366 15.898 1.00 67.62 71 GLU A N 1
ATOM 596 C CA . GLU A 1 71 ? -0.223 10.771 17.262 1.00 67.62 71 GLU A CA 1
ATOM 597 C C . GLU A 1 71 ? 0.562 11.999 17.751 1.00 67.62 71 GLU A C 1
ATOM 599 O O . GLU A 1 71 ? 0.024 12.823 18.485 1.00 67.62 71 GLU A O 1
ATOM 604 N N . MET A 1 72 ? 1.798 12.194 17.275 1.00 59.41 72 MET A N 1
ATOM 605 C CA . MET A 1 72 ? 2.641 13.347 17.630 1.00 59.41 72 MET A CA 1
ATOM 606 C C . MET A 1 72 ? 2.087 14.711 17.179 1.00 59.41 72 MET A C 1
ATOM 608 O O . MET A 1 72 ? 2.567 15.734 17.657 1.00 59.41 72 MET A O 1
ATOM 612 N N . GLY A 1 73 ? 1.121 14.755 16.254 1.00 54.22 73 GLY A N 1
ATOM 613 C CA . GLY A 1 73 ? 0.702 16.000 15.602 1.00 54.22 73 GLY A CA 1
ATOM 614 C C . GLY A 1 73 ? -0.742 16.443 15.835 1.00 54.22 73 GLY A C 1
ATOM 615 O O . GLY A 1 73 ? -1.139 17.445 15.244 1.00 54.22 73 GLY A O 1
ATOM 616 N N . GLU A 1 74 ? -1.582 15.719 16.583 1.00 53.16 74 GLU A N 1
ATOM 617 C CA . GLU A 1 74 ? -3.010 16.070 16.655 1.00 53.16 74 GLU A CA 1
ATOM 618 C C . GLU A 1 74 ? -3.725 15.652 17.944 1.00 53.16 74 GLU A C 1
ATOM 620 O O . GLU A 1 74 ? -3.622 14.524 18.422 1.00 53.16 74 GLU A O 1
ATOM 625 N N . THR A 1 75 ? -4.593 16.542 18.425 1.00 43.75 75 THR A N 1
ATOM 626 C CA . THR A 1 75 ? -5.591 16.323 19.484 1.00 43.75 75 THR A CA 1
ATOM 627 C C . THR A 1 75 ? -6.552 15.163 19.175 1.00 43.75 75 THR A C 1
ATOM 629 O O . THR A 1 75 ? -7.151 14.601 20.091 1.00 43.75 75 THR A O 1
ATOM 632 N N . LEU A 1 76 ? -6.677 14.767 17.899 1.00 47.41 76 LEU A N 1
ATOM 633 C CA . LEU A 1 76 ? -7.444 13.604 17.426 1.00 47.41 76 LEU A CA 1
ATOM 634 C C . LEU A 1 76 ? -6.863 12.259 17.886 1.00 47.41 76 LEU A C 1
ATOM 636 O O . LEU A 1 76 ? -7.591 11.267 17.900 1.00 47.41 76 LEU A O 1
ATOM 640 N N . SER A 1 77 ? -5.610 12.232 18.358 1.00 49.72 77 SER A N 1
ATOM 641 C CA . SER A 1 77 ? -5.043 11.089 19.084 1.00 49.72 77 SER A CA 1
ATOM 642 C C . SER A 1 77 ? -5.838 10.740 20.352 1.00 49.72 77 SER A C 1
ATOM 644 O O . SER A 1 77 ? -5.741 9.624 20.852 1.00 49.72 77 SER A O 1
ATOM 646 N N . LYS A 1 78 ? -6.659 11.668 20.871 1.00 50.62 78 LYS A N 1
ATOM 647 C CA . LYS A 1 78 ? -7.502 11.434 22.053 1.00 50.62 78 LYS A CA 1
ATOM 648 C C . LYS A 1 78 ? -8.709 10.521 21.782 1.00 50.62 78 LYS A C 1
ATOM 650 O O . LYS A 1 78 ? -9.291 10.021 22.736 1.00 50.62 78 LYS A O 1
ATOM 655 N N . HIS A 1 79 ? -9.104 10.303 20.521 1.00 51.12 79 HIS A N 1
ATOM 656 C CA . HIS A 1 79 ? -10.371 9.640 20.174 1.00 51.12 79 HIS A CA 1
ATOM 657 C C . HIS A 1 79 ? -10.144 8.399 19.291 1.00 51.12 79 HIS A C 1
ATOM 659 O O . HIS A 1 79 ? -10.521 8.357 18.120 1.00 51.12 79 HIS A O 1
ATOM 665 N N . GLY A 1 80 ? -9.555 7.358 19.888 1.00 56.66 80 GLY A N 1
ATOM 666 C CA . GLY A 1 80 ? -9.517 5.996 19.342 1.00 56.66 80 GLY A CA 1
ATOM 667 C C . GLY A 1 80 ? -8.176 5.567 18.738 1.00 56.66 80 GLY A C 1
ATOM 668 O O . GLY A 1 80 ? -7.479 6.351 18.100 1.00 56.66 80 GLY A O 1
ATOM 669 N N . LYS A 1 81 ? -7.837 4.284 18.926 1.00 64.12 81 LYS A N 1
ATOM 670 C CA . LYS A 1 81 ? -6.611 3.673 18.393 1.00 64.12 81 LYS A CA 1
ATOM 671 C C . LYS A 1 81 ? -6.671 3.555 16.869 1.00 64.12 81 LYS A C 1
ATOM 673 O O . LYS A 1 81 ? -7.664 3.100 16.294 1.00 64.12 81 LYS A O 1
ATOM 678 N N . LEU A 1 82 ? -5.576 3.932 16.225 1.00 69.31 82 LEU A N 1
ATOM 679 C CA . LEU A 1 82 ? -5.304 3.598 14.834 1.00 69.31 82 LEU A CA 1
ATOM 680 C C . LEU A 1 82 ? -4.849 2.137 14.751 1.00 69.31 82 LEU A C 1
ATOM 682 O O . LEU A 1 82 ? -4.054 1.695 15.574 1.00 69.31 82 LEU A O 1
ATOM 686 N N . TYR A 1 83 ? -5.360 1.389 13.774 1.00 67.00 83 TYR A N 1
ATOM 687 C CA . TYR A 1 83 ? -4.989 -0.021 13.584 1.00 67.00 83 TYR A CA 1
ATOM 688 C C . TYR A 1 83 ? -4.377 -0.269 12.212 1.00 67.00 83 TYR A C 1
ATOM 690 O O . TYR A 1 83 ? -3.347 -0.920 12.113 1.00 67.00 83 TYR A O 1
ATOM 698 N N . ASN A 1 84 ? -5.013 0.236 11.153 1.00 75.81 84 ASN A N 1
ATOM 699 C CA . ASN A 1 84 ? -4.515 0.116 9.790 1.00 75.81 84 ASN A CA 1
ATOM 700 C C . ASN A 1 84 ? -5.014 1.304 8.969 1.00 75.81 84 ASN A C 1
ATOM 702 O O . ASN A 1 84 ? -6.221 1.487 8.789 1.00 75.81 84 ASN A O 1
ATOM 706 N N . ILE A 1 85 ? -4.074 2.079 8.439 1.00 76.00 85 ILE A N 1
ATOM 707 C CA . ILE A 1 85 ? -4.373 3.321 7.727 1.00 76.00 85 ILE A CA 1
ATOM 708 C C . ILE A 1 85 ? -5.169 3.143 6.431 1.00 76.00 85 ILE A C 1
ATOM 710 O O . ILE A 1 85 ? -5.855 4.071 6.026 1.00 76.00 85 ILE A O 1
ATOM 714 N N . PHE A 1 86 ? -5.113 1.973 5.790 1.00 77.19 86 PHE A N 1
ATOM 715 C CA . PHE A 1 86 ? -5.847 1.711 4.547 1.00 77.19 86 PHE A CA 1
ATOM 716 C C . PHE A 1 86 ? -7.258 1.166 4.791 1.00 77.19 86 PHE A C 1
ATOM 718 O O . PHE A 1 86 ? -8.054 1.071 3.862 1.00 77.19 86 PHE A O 1
ATOM 725 N N . ARG A 1 87 ? -7.576 0.780 6.032 1.00 75.31 87 ARG A N 1
ATOM 726 C CA . ARG A 1 87 ? -8.897 0.252 6.414 1.00 75.31 87 ARG A CA 1
ATOM 727 C C . ARG A 1 87 ? -9.760 1.270 7.140 1.00 75.31 87 ARG A C 1
ATOM 729 O O . ARG A 1 87 ? -10.919 0.991 7.416 1.00 75.31 87 ARG A O 1
ATOM 736 N N . GLN A 1 88 ? -9.192 2.411 7.491 1.00 74.88 88 GLN A N 1
ATOM 737 C CA . GLN A 1 88 ? -9.865 3.486 8.200 1.00 74.88 88 GLN A CA 1
ATOM 738 C C . GLN A 1 88 ? -9.969 4.680 7.257 1.00 74.88 88 GLN A C 1
ATOM 740 O O . GLN A 1 88 ? -9.089 4.883 6.421 1.00 74.88 88 GLN A O 1
ATOM 745 N N . ASN A 1 89 ? -11.032 5.476 7.380 1.00 69.25 89 ASN A N 1
ATOM 746 C CA . ASN A 1 89 ? -11.116 6.711 6.608 1.00 69.25 89 ASN A CA 1
ATOM 747 C C . ASN A 1 89 ? -10.182 7.755 7.231 1.00 69.25 89 ASN A C 1
ATOM 749 O O . ASN A 1 89 ? -10.573 8.488 8.138 1.00 69.25 89 ASN A O 1
ATOM 753 N N . ILE A 1 90 ? -8.916 7.732 6.818 1.00 69.56 90 ILE A N 1
ATOM 754 C CA . ILE A 1 90 ? -7.874 8.624 7.319 1.00 69.56 90 ILE A CA 1
ATOM 755 C C . ILE A 1 90 ? -7.242 9.330 6.134 1.00 69.56 90 ILE A C 1
ATOM 757 O O . ILE A 1 90 ? -6.628 8.706 5.266 1.00 69.56 90 ILE A O 1
ATOM 761 N N . HIS A 1 91 ? -7.332 10.654 6.138 1.00 67.06 91 HIS A N 1
ATOM 762 C CA . HIS A 1 91 ? -6.573 11.471 5.215 1.00 67.06 91 HIS A CA 1
ATOM 763 C C . HIS A 1 91 ? -5.173 11.724 5.778 1.00 67.06 91 HIS A C 1
ATOM 765 O O . HIS A 1 91 ? -5.024 12.486 6.724 1.00 67.06 91 HIS A O 1
ATOM 771 N N . ILE A 1 92 ? -4.131 11.112 5.202 1.00 64.56 92 ILE A N 1
ATOM 772 C CA . ILE A 1 92 ? -2.746 11.403 5.603 1.00 64.56 92 ILE A CA 1
ATOM 773 C C . ILE A 1 92 ? -2.197 12.560 4.755 1.00 64.56 92 ILE A C 1
ATOM 775 O O . ILE A 1 92 ? -1.934 12.346 3.559 1.00 64.56 92 ILE A O 1
ATOM 779 N N . PRO A 1 93 ? -1.982 13.761 5.333 1.00 64.88 93 PRO A N 1
ATOM 780 C CA . PRO A 1 93 ? -1.423 14.878 4.594 1.00 64.88 93 PRO A CA 1
ATOM 781 C C . PRO A 1 93 ? 0.070 14.649 4.320 1.00 64.88 93 PRO A C 1
ATOM 783 O O . PRO A 1 93 ? 0.794 14.068 5.131 1.00 64.88 93 PRO A O 1
ATOM 786 N N . ALA A 1 94 ? 0.535 15.111 3.157 1.00 64.56 94 ALA A N 1
ATOM 787 C CA . ALA A 1 94 ? 1.865 14.795 2.627 1.00 64.56 94 ALA A CA 1
ATOM 788 C C . ALA A 1 94 ? 3.021 15.190 3.567 1.00 64.56 94 ALA A C 1
ATOM 790 O O . ALA A 1 94 ? 3.941 14.402 3.756 1.00 64.56 94 ALA A O 1
ATOM 791 N N . TRP A 1 95 ? 2.921 16.341 4.237 1.00 60.78 95 TRP A N 1
ATOM 792 C CA . TRP A 1 95 ? 3.941 16.854 5.161 1.00 60.78 95 TRP A CA 1
ATOM 793 C C . TRP A 1 95 ? 4.173 15.966 6.399 1.00 60.78 95 TRP A C 1
ATOM 795 O O . TRP A 1 95 ? 5.242 15.996 7.000 1.00 60.78 95 TRP A O 1
ATOM 805 N N . ARG A 1 96 ? 3.201 15.121 6.782 1.00 63.81 96 ARG A N 1
ATOM 806 C CA . ARG A 1 96 ? 3.364 14.135 7.874 1.00 63.81 96 ARG A CA 1
ATOM 807 C C . ARG A 1 96 ? 3.995 12.827 7.416 1.00 63.81 96 ARG A C 1
ATOM 809 O O . ARG A 1 96 ? 4.457 12.042 8.241 1.00 63.81 96 ARG A O 1
ATOM 816 N N . ILE A 1 97 ? 4.012 12.587 6.107 1.00 62.41 97 ILE A N 1
ATOM 817 C CA . ILE A 1 97 ? 4.672 11.432 5.500 1.00 62.41 97 ILE A CA 1
ATOM 818 C C . ILE A 1 97 ? 6.183 11.683 5.434 1.00 62.41 97 ILE A C 1
ATOM 820 O O . ILE A 1 97 ? 6.950 10.734 5.319 1.00 62.41 97 ILE A O 1
ATOM 824 N N . ASP A 1 98 ? 6.647 12.929 5.571 1.00 64.25 98 ASP A N 1
ATOM 825 C CA . ASP A 1 98 ? 8.050 13.275 5.364 1.00 64.25 98 ASP A CA 1
ATOM 826 C C . ASP A 1 98 ? 9.094 12.580 6.251 1.00 64.25 98 ASP A C 1
ATOM 828 O O . ASP A 1 98 ? 10.099 12.125 5.691 1.00 64.25 98 ASP A O 1
ATOM 832 N N . PRO A 1 99 ? 8.865 12.372 7.559 1.00 73.00 99 PRO A N 1
ATOM 833 C CA . PRO A 1 99 ? 9.781 11.618 8.414 1.00 73.00 99 PRO A CA 1
ATOM 834 C C . PRO A 1 99 ? 9.598 10.091 8.325 1.00 73.00 99 PRO A C 1
ATOM 836 O O . PRO A 1 99 ? 10.237 9.349 9.074 1.00 73.00 99 PRO A O 1
ATOM 839 N N . VAL A 1 100 ? 8.704 9.596 7.462 1.00 81.31 100 VAL A N 1
ATOM 840 C CA . VAL A 1 100 ? 8.471 8.160 7.274 1.00 81.31 100 VAL A CA 1
ATOM 841 C C . VAL A 1 100 ? 9.522 7.586 6.305 1.00 81.31 100 VAL A C 1
ATOM 843 O O . VAL A 1 100 ? 9.833 8.226 5.296 1.00 81.31 100 VAL A O 1
ATOM 846 N N . PRO A 1 101 ? 10.066 6.377 6.555 1.00 87.69 101 PRO A N 1
ATOM 847 C CA . PRO A 1 101 ? 10.973 5.698 5.632 1.00 87.69 101 PRO A CA 1
ATOM 848 C C . PRO A 1 101 ? 10.488 5.698 4.176 1.00 87.69 101 PRO A C 1
ATOM 850 O O . PRO A 1 101 ? 9.308 5.464 3.897 1.00 87.69 101 PRO A O 1
ATOM 853 N N . ARG A 1 102 ? 11.423 5.908 3.238 1.00 87.38 102 ARG A N 1
ATOM 854 C CA . ARG A 1 102 ? 11.153 6.038 1.792 1.00 87.38 102 ARG A CA 1
ATOM 855 C C . ARG A 1 102 ? 10.307 4.891 1.232 1.00 87.38 102 ARG A C 1
ATOM 857 O O . ARG A 1 102 ? 9.432 5.132 0.407 1.00 87.38 102 ARG A O 1
ATOM 864 N N . ASP A 1 103 ? 10.534 3.672 1.707 1.00 87.50 103 ASP A N 1
ATOM 865 C CA . ASP A 1 103 ? 9.795 2.478 1.290 1.00 87.50 103 ASP A CA 1
ATOM 866 C C . ASP A 1 103 ? 8.303 2.542 1.629 1.00 87.50 103 ASP A C 1
ATOM 868 O O . ASP A 1 103 ? 7.460 2.211 0.798 1.00 87.50 103 ASP A O 1
ATOM 872 N N . ILE A 1 104 ? 7.957 3.030 2.819 1.00 87.56 104 ILE A N 1
ATOM 873 C CA . ILE A 1 104 ? 6.559 3.193 3.230 1.00 87.56 104 ILE A CA 1
ATOM 874 C C . ILE A 1 104 ? 5.920 4.333 2.430 1.00 87.56 104 ILE A C 1
ATOM 876 O O . ILE A 1 104 ? 4.780 4.198 1.992 1.00 87.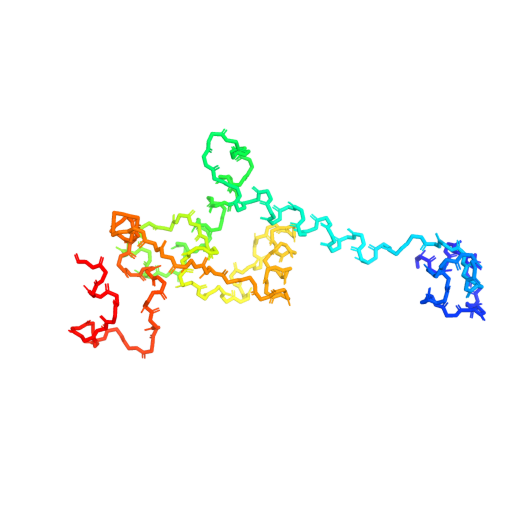56 104 ILE A O 1
ATOM 880 N N . LYS A 1 105 ? 6.656 5.425 2.160 1.00 87.19 105 LYS A N 1
ATOM 881 C CA . LYS A 1 105 ? 6.154 6.506 1.291 1.00 87.19 105 LYS A CA 1
ATOM 882 C C . LYS A 1 105 ? 5.790 5.977 -0.095 1.00 87.19 105 LYS A C 1
ATOM 884 O O . LYS A 1 105 ? 4.720 6.292 -0.606 1.00 87.19 105 LYS A O 1
ATOM 889 N N . ARG A 1 106 ? 6.664 5.154 -0.684 1.00 89.06 106 ARG A N 1
ATOM 890 C CA . ARG A 1 106 ? 6.430 4.509 -1.984 1.00 89.06 106 ARG A CA 1
ATOM 891 C C . ARG A 1 106 ? 5.212 3.593 -1.952 1.00 89.06 106 ARG A C 1
ATOM 893 O O . ARG A 1 106 ? 4.386 3.664 -2.852 1.00 89.06 106 ARG A O 1
ATOM 900 N N . MET A 1 107 ? 5.051 2.810 -0.887 1.00 88.88 107 MET A N 1
ATOM 901 C CA . MET A 1 107 ? 3.880 1.953 -0.694 1.00 88.88 107 MET A CA 1
ATOM 902 C C . MET A 1 107 ? 2.573 2.761 -0.593 1.00 88.88 107 MET A C 1
ATOM 904 O O . MET A 1 107 ? 1.584 2.411 -1.231 1.00 88.88 107 MET A O 1
ATOM 908 N N . ILE A 1 108 ? 2.566 3.871 0.155 1.00 86.25 108 ILE A N 1
ATOM 909 C CA . ILE A 1 108 ? 1.406 4.776 0.252 1.00 86.25 108 ILE A CA 1
ATOM 910 C C . ILE A 1 108 ? 1.121 5.443 -1.102 1.00 86.25 108 ILE A C 1
ATOM 912 O O . ILE A 1 108 ? -0.037 5.562 -1.498 1.00 86.25 108 ILE A O 1
ATOM 916 N N . ALA A 1 109 ? 2.159 5.866 -1.828 1.00 87.00 109 ALA A N 1
ATOM 917 C CA . ALA A 1 109 ? 2.014 6.441 -3.161 1.00 87.00 109 ALA A CA 1
ATOM 918 C C . ALA A 1 109 ? 1.429 5.429 -4.157 1.00 87.00 109 ALA A C 1
ATOM 920 O O . ALA A 1 109 ? 0.519 5.783 -4.902 1.00 87.00 109 ALA A O 1
ATOM 921 N N . ALA A 1 110 ? 1.878 4.170 -4.119 1.00 89.38 110 ALA A N 1
ATOM 922 C CA . ALA A 1 110 ? 1.305 3.088 -4.915 1.00 89.38 110 ALA A CA 1
ATOM 923 C C . ALA A 1 110 ? -0.176 2.868 -4.565 1.00 89.38 110 ALA A C 1
ATOM 925 O O . ALA A 1 110 ? -1.019 2.847 -5.456 1.00 89.38 110 ALA A O 1
ATOM 926 N N . ALA A 1 111 ? -0.524 2.810 -3.274 1.00 87.75 111 ALA A N 1
ATOM 927 C CA . ALA A 1 111 ? -1.918 2.685 -2.842 1.00 87.75 111 ALA A CA 1
ATOM 928 C C . ALA A 1 111 ? -2.804 3.831 -3.367 1.00 87.75 111 ALA A C 1
ATOM 930 O O . ALA A 1 111 ? -3.921 3.584 -3.814 1.00 87.75 111 ALA A O 1
ATOM 931 N N . LYS A 1 112 ? -2.298 5.074 -3.366 1.00 85.94 112 LYS A N 1
ATOM 932 C CA . LYS A 1 112 ? -3.000 6.236 -3.937 1.00 85.94 112 LYS A CA 1
ATOM 933 C C . LYS A 1 112 ? -3.117 6.152 -5.462 1.00 85.94 112 LYS A C 1
ATOM 935 O O . LYS A 1 112 ? -4.202 6.370 -5.988 1.00 85.94 112 LYS A O 1
ATOM 940 N N . LYS A 1 113 ? -2.027 5.817 -6.165 1.00 88.38 113 LYS A N 1
ATOM 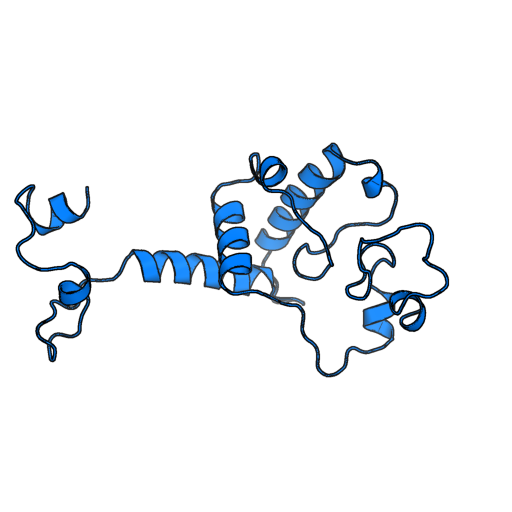941 C CA . LYS A 1 113 ? -1.985 5.717 -7.635 1.00 88.38 113 LYS A CA 1
ATOM 942 C C . LYS A 1 113 ? -2.990 4.697 -8.165 1.00 88.38 113 LYS A C 1
ATOM 944 O O . LYS A 1 113 ? -3.669 4.968 -9.147 1.00 88.38 113 LYS A O 1
ATOM 949 N N . TYR A 1 114 ? -3.113 3.558 -7.489 1.00 88.88 114 TYR A N 1
ATOM 950 C CA . TYR A 1 114 ? -4.054 2.499 -7.854 1.00 88.88 114 TYR A CA 1
ATOM 951 C C . TYR A 1 114 ? -5.427 2.631 -7.181 1.00 88.88 114 TYR A C 1
ATOM 953 O O . TYR A 1 114 ? -6.216 1.693 -7.245 1.00 88.88 114 TYR A O 1
ATOM 961 N N . ASN A 1 115 ? -5.719 3.775 -6.544 1.00 85.69 115 ASN A N 1
ATOM 962 C CA . ASN A 1 115 ? -6.982 4.057 -5.858 1.00 85.69 115 ASN A CA 1
ATOM 963 C C . ASN A 1 115 ? -7.446 2.884 -4.975 1.00 85.69 115 ASN A C 1
ATOM 965 O O . ASN A 1 115 ? -8.558 2.372 -5.115 1.00 85.69 115 ASN A O 1
ATOM 969 N N . LEU A 1 116 ? -6.564 2.417 -4.087 1.00 84.56 116 LEU A N 1
ATOM 970 C CA . LEU A 1 116 ? -6.899 1.349 -3.155 1.00 84.56 116 LEU A CA 1
ATOM 971 C C . LEU A 1 116 ? -8.057 1.805 -2.261 1.00 84.56 116 LEU A C 1
ATOM 973 O O . LEU A 1 116 ? -7.917 2.741 -1.474 1.00 84.56 116 LEU A O 1
ATOM 977 N N . GLN A 1 117 ? -9.180 1.102 -2.355 1.00 78.06 117 GLN A N 1
ATOM 978 C CA . GLN A 1 117 ? -10.370 1.363 -1.557 1.00 78.06 117 GLN A CA 1
ATOM 979 C C . GLN A 1 117 ? -10.748 0.123 -0.759 1.00 78.06 117 GLN A C 1
ATOM 981 O O . GLN A 1 117 ? -10.660 -1.007 -1.243 1.00 78.06 117 GLN A O 1
ATOM 986 N N . PHE A 1 118 ? -11.211 0.338 0.470 1.00 76.50 118 PHE A N 1
ATOM 987 C CA . PHE A 1 118 ? -11.835 -0.728 1.233 1.00 76.50 118 PHE A CA 1
ATOM 988 C C . PHE A 1 118 ? -13.249 -0.958 0.691 1.00 76.50 118 PHE A C 1
ATOM 990 O O . PHE A 1 118 ? -14.159 -0.171 0.949 1.00 76.50 118 PHE A O 1
ATOM 997 N N . THR A 1 119 ? -13.423 -2.035 -0.071 1.00 74.50 119 THR A N 1
ATOM 998 C CA . THR A 1 119 ? -14.718 -2.463 -0.605 1.00 74.50 119 THR A CA 1
ATOM 999 C C . THR A 1 119 ? -15.091 -3.815 -0.008 1.00 74.50 119 THR A C 1
ATOM 1001 O O . THR A 1 119 ? -14.259 -4.710 0.126 1.00 74.50 119 THR A O 1
ATOM 1004 N N . GLY A 1 120 ? -16.349 -3.959 0.400 1.00 71.31 120 GLY A N 1
ATOM 1005 C CA . GLY A 1 120 ? -16.895 -5.219 0.888 1.00 71.31 120 GLY A CA 1
ATOM 1006 C C . GLY A 1 120 ? -18.344 -5.342 0.446 1.00 71.31 120 GLY A C 1
ATOM 1007 O O . GLY A 1 120 ? -19.126 -4.429 0.695 1.00 71.31 120 GLY A O 1
ATOM 1008 N N . LEU A 1 121 ? -18.690 -6.456 -0.208 1.00 72.19 121 LEU A N 1
ATOM 1009 C CA . LEU A 1 121 ? -20.057 -6.748 -0.665 1.00 72.19 121 LEU A CA 1
ATOM 1010 C C . LEU A 1 121 ? -21.046 -6.764 0.509 1.00 72.19 121 LEU A C 1
ATOM 1012 O O . LEU A 1 121 ? -22.125 -6.186 0.438 1.00 72.19 121 LEU A O 1
ATOM 1016 N N . SER A 1 122 ? -20.645 -7.393 1.614 1.00 77.44 122 SER A N 1
ATOM 1017 C CA . SER A 1 122 ? -21.357 -7.370 2.886 1.00 77.44 122 SER A CA 1
ATOM 1018 C C . SER A 1 122 ? -20.345 -7.553 4.011 1.00 77.44 122 SER A C 1
ATOM 1020 O O . SER A 1 122 ? -19.585 -8.519 4.025 1.00 77.44 122 SER A O 1
ATOM 1022 N N . ILE A 1 123 ? -20.295 -6.596 4.934 1.00 77.56 123 ILE A N 1
ATOM 1023 C CA . ILE A 1 123 ? -19.458 -6.670 6.136 1.00 77.56 123 ILE A CA 1
ATOM 1024 C C . ILE A 1 123 ? -20.394 -7.010 7.293 1.00 77.56 123 ILE A C 1
ATOM 1026 O O . ILE A 1 123 ? -21.402 -6.314 7.480 1.00 77.56 123 ILE A O 1
ATOM 1030 N N . SER A 1 124 ? -20.064 -8.056 8.057 1.00 81.94 124 SER A N 1
ATOM 1031 C CA . SER A 1 124 ? -20.857 -8.460 9.222 1.00 81.94 124 SER A CA 1
ATOM 1032 C C . SER A 1 124 ? -20.966 -7.319 10.235 1.00 81.94 124 SER A C 1
ATOM 1034 O O . SER A 1 124 ? -20.087 -6.453 10.328 1.00 81.94 124 SER A O 1
ATOM 1036 N N . LYS A 1 125 ? -22.065 -7.298 10.997 1.00 80.06 125 LYS A N 1
ATOM 1037 C CA . LYS A 1 125 ? -22.281 -6.265 12.017 1.00 80.06 125 LYS A CA 1
ATOM 1038 C C . LYS A 1 125 ? -21.171 -6.301 13.073 1.00 80.06 125 LYS A C 1
ATOM 1040 O O . LYS A 1 125 ? -20.649 -5.250 13.424 1.00 80.06 125 LYS A O 1
ATOM 1045 N N . ASP A 1 126 ? -20.724 -7.492 13.461 1.00 81.25 126 ASP A N 1
ATOM 1046 C CA . ASP A 1 126 ? -19.653 -7.673 14.447 1.00 81.25 126 ASP A CA 1
ATOM 1047 C C . ASP A 1 126 ? -18.342 -7.007 14.013 1.00 81.25 126 ASP A C 1
ATOM 1049 O O . ASP A 1 126 ? -17.712 -6.297 14.794 1.00 81.25 126 ASP A O 1
ATOM 1053 N N . ILE A 1 127 ? -17.954 -7.154 12.741 1.00 78.75 127 ILE A N 1
ATOM 1054 C CA . ILE A 1 127 ? -16.733 -6.531 12.206 1.00 78.75 127 ILE A CA 1
ATOM 1055 C C . ILE A 1 127 ? -16.877 -5.005 12.138 1.00 78.75 127 ILE A C 1
ATOM 1057 O O . ILE A 1 127 ? -15.909 -4.285 12.381 1.00 78.75 127 ILE A O 1
ATOM 1061 N N . LYS A 1 128 ? -18.076 -4.490 11.835 1.00 77.69 128 LYS A N 1
ATOM 1062 C CA . LYS A 1 128 ? -18.341 -3.040 11.852 1.00 77.69 128 LYS A CA 1
ATOM 1063 C C . LYS A 1 128 ? -18.204 -2.465 13.261 1.00 77.69 128 LYS A C 1
ATOM 1065 O O . LYS A 1 128 ? -17.577 -1.423 13.427 1.00 77.69 128 LYS A O 1
ATOM 1070 N N . LEU A 1 129 ? -18.723 -3.174 14.264 1.00 77.81 129 LEU A N 1
ATOM 1071 C CA . LEU A 1 129 ? -18.658 -2.781 15.675 1.00 77.81 129 LEU A CA 1
ATOM 1072 C C . LEU A 1 129 ? -17.230 -2.799 16.238 1.00 77.81 129 LEU A C 1
ATOM 1074 O O . LEU A 1 129 ? -16.925 -2.049 17.162 1.00 77.81 129 LEU A O 1
ATOM 1078 N N . GLN A 1 130 ? -16.333 -3.606 15.665 1.00 77.25 130 GLN A N 1
ATOM 1079 C CA . GLN A 1 130 ? -14.912 -3.605 16.028 1.00 77.25 130 GLN A CA 1
ATOM 1080 C C . GLN A 1 130 ? -14.156 -2.360 15.537 1.00 77.25 130 GLN A C 1
ATOM 1082 O O . GLN A 1 130 ? -13.043 -2.093 16.001 1.00 77.25 130 GLN A O 1
ATOM 1087 N N . MET A 1 131 ? -14.715 -1.586 14.601 1.00 73.69 131 MET A N 1
ATOM 1088 C CA . MET A 1 131 ? -14.066 -0.371 14.120 1.00 73.69 131 MET A CA 1
ATOM 1089 C C . MET A 1 131 ? -14.321 0.802 15.076 1.00 73.69 131 MET A C 1
ATOM 1091 O O . MET A 1 131 ? -15.463 1.046 15.464 1.00 73.69 131 MET A O 1
ATOM 1095 N N . PRO A 1 132 ? -13.295 1.608 15.407 1.00 71.88 132 PRO A N 1
ATOM 1096 C CA . PRO A 1 132 ? -13.509 2.826 16.176 1.00 71.88 132 PRO A CA 1
ATOM 1097 C C . PRO A 1 132 ? -14.469 3.761 15.434 1.00 71.88 132 PRO A C 1
ATOM 1099 O O . PRO A 1 132 ? -14.231 4.084 14.270 1.00 71.88 132 PRO A O 1
ATOM 1102 N N . ILE A 1 133 ? -15.506 4.246 16.122 1.00 71.88 133 ILE A N 1
ATOM 1103 C CA . ILE A 1 133 ? -16.556 5.126 15.569 1.00 71.88 133 ILE A CA 1
ATOM 1104 C C . ILE A 1 133 ? -15.949 6.298 14.785 1.00 71.88 133 ILE A C 1
ATOM 1106 O O . ILE A 1 133 ? -16.327 6.574 13.648 1.00 71.88 133 ILE A O 1
ATOM 1110 N N . TRP A 1 134 ? -14.944 6.943 15.376 1.00 68.75 134 TRP A N 1
ATOM 1111 C CA . TRP A 1 134 ? -14.258 8.124 14.843 1.00 68.75 134 TRP A CA 1
ATOM 1112 C C . TRP A 1 134 ? -13.386 7.857 13.614 1.00 68.75 134 TRP A C 1
ATOM 1114 O O . TRP A 1 134 ? -12.923 8.794 12.971 1.00 68.75 134 TRP A O 1
ATOM 1124 N N . LYS A 1 135 ? -13.121 6.584 13.311 1.00 72.19 135 LYS A N 1
ATOM 1125 C CA . LYS A 1 135 ? -12.275 6.122 12.201 1.00 72.19 135 LYS A CA 1
ATOM 1126 C C . LYS A 1 135 ? -13.025 5.154 11.282 1.00 72.19 135 LYS A C 1
ATOM 1128 O O . LYS A 1 135 ? -12.413 4.474 10.455 1.00 72.19 135 LYS A O 1
ATOM 1133 N N . HIS A 1 136 ? -14.343 5.076 11.448 1.00 74.25 136 HIS A N 1
ATOM 1134 C CA . HIS A 1 136 ? -15.214 4.204 10.684 1.00 74.25 136 HIS A CA 1
ATOM 1135 C C . HIS A 1 136 ? -15.282 4.669 9.222 1.00 74.25 136 HIS A C 1
ATOM 1137 O O . HIS A 1 136 ? -15.321 5.863 8.941 1.00 74.25 136 HIS A O 1
ATOM 1143 N N . LEU A 1 137 ? -15.343 3.736 8.273 1.00 73.25 137 LEU A N 1
ATOM 1144 C CA . LEU A 1 137 ? -15.325 4.047 6.833 1.00 73.25 137 LEU A CA 1
ATOM 1145 C C . LEU A 1 137 ? -16.515 4.899 6.375 1.00 73.25 137 LEU A C 1
ATOM 1147 O O . LEU A 1 137 ? -16.385 5.739 5.496 1.00 73.25 137 LEU A O 1
ATOM 1151 N N . ALA A 1 138 ? -17.671 4.710 7.011 1.00 70.44 138 ALA A N 1
ATOM 1152 C CA . ALA A 1 138 ? -18.873 5.508 6.761 1.00 70.44 138 ALA A CA 1
ATOM 1153 C C . ALA A 1 138 ? -18.808 6.940 7.339 1.00 70.44 138 ALA A C 1
ATOM 1155 O O . ALA A 1 138 ? -19.773 7.695 7.215 1.00 70.44 138 ALA A O 1
ATOM 1156 N N . PHE A 1 139 ? -17.721 7.316 8.020 1.00 67.94 139 PHE A N 1
ATOM 1157 C CA . PHE A 1 139 ? -17.539 8.659 8.561 1.00 67.94 139 PHE A CA 1
ATOM 1158 C C . PHE A 1 139 ? -16.953 9.577 7.487 1.00 67.94 139 PHE A C 1
ATOM 1160 O O . PHE A 1 139 ? -15.846 9.334 7.028 1.00 67.94 139 PHE A O 1
ATOM 1167 N N . SER A 1 140 ? -17.655 10.643 7.096 1.00 58.09 140 SER A N 1
ATOM 1168 C CA . SER A 1 140 ? -17.087 11.725 6.282 1.00 58.09 140 SER A CA 1
ATOM 1169 C C . SER A 1 140 ? -16.747 12.932 7.164 1.00 58.09 140 SER A C 1
ATOM 1171 O O . SER A 1 140 ? -17.566 13.376 7.980 1.00 58.09 140 SER A O 1
ATOM 1173 N N . GLU A 1 141 ? -15.526 13.450 7.000 1.00 54.41 141 GLU A N 1
ATOM 1174 C CA . GLU A 1 141 ? -14.888 14.495 7.822 1.00 54.41 141 GLU A CA 1
ATOM 1175 C C . GLU A 1 141 ? -15.612 15.847 7.830 1.00 54.41 141 GLU A C 1
ATOM 1177 O O . GLU A 1 141 ? -15.288 16.705 8.645 1.00 54.41 141 GLU A O 1
ATOM 1182 N N . THR A 1 142 ? -16.614 16.068 6.978 1.00 50.94 142 THR A N 1
ATOM 1183 C CA . THR A 1 142 ? -17.050 17.434 6.675 1.00 50.94 142 THR A CA 1
ATOM 1184 C C . THR A 1 142 ? -17.623 18.222 7.853 1.00 50.94 142 THR A C 1
ATOM 1186 O O . THR A 1 142 ? -17.505 19.438 7.797 1.00 50.94 142 THR A O 1
ATOM 1189 N N . ARG A 1 143 ? -18.160 17.611 8.928 1.00 49.88 143 ARG A N 1
ATOM 1190 C CA . ARG A 1 143 ? -18.580 18.309 10.176 1.00 49.88 143 ARG A CA 1
ATOM 1191 C C . ARG A 1 143 ? -18.645 17.353 11.377 1.00 49.88 143 ARG A C 1
ATOM 1193 O O . ARG A 1 143 ? -19.367 16.352 11.323 1.00 49.88 143 ARG A O 1
ATOM 1200 N N . PHE A 1 144 ? -17.922 17.671 12.455 1.00 52.91 144 PHE A N 1
ATOM 1201 C CA . PHE A 1 144 ? -17.901 16.919 13.725 1.00 52.91 144 PHE A CA 1
ATOM 1202 C C . PHE A 1 144 ? -19.159 17.124 14.585 1.00 52.91 144 PHE A C 1
ATOM 1204 O O . PHE A 1 144 ? -19.495 16.264 15.388 1.00 52.91 144 PHE A O 1
ATOM 1211 N N . TYR A 1 145 ? -19.881 18.230 14.414 1.00 53.66 145 TYR A N 1
ATOM 1212 C CA . TYR A 1 145 ? -21.039 18.564 15.254 1.00 53.66 145 TYR A CA 1
ATOM 1213 C C . TYR A 1 145 ? -22.331 17.830 14.840 1.00 53.66 145 TYR A C 1
ATOM 1215 O O . TYR A 1 145 ? -23.264 17.717 15.632 1.00 53.66 145 TYR A O 1
ATOM 1223 N N . ASP A 1 146 ? -22.356 17.235 13.642 1.00 51.69 146 ASP A N 1
ATOM 1224 C CA . ASP A 1 146 ? -23.546 16.611 13.040 1.00 51.69 146 ASP A CA 1
ATOM 1225 C C . ASP A 1 146 ? -23.627 15.085 13.243 1.00 51.69 146 ASP A C 1
ATOM 1227 O O . ASP A 1 146 ? -24.315 14.379 12.500 1.00 51.69 146 ASP A O 1
ATOM 1231 N N . ILE A 1 147 ? -22.926 14.540 14.247 1.00 54.00 147 ILE A N 1
ATOM 1232 C CA . ILE A 1 147 ? -22.796 13.084 14.466 1.00 54.00 147 ILE A CA 1
ATOM 1233 C C . ILE A 1 147 ? -24.159 12.387 14.518 1.00 54.00 147 ILE A C 1
ATOM 1235 O O . ILE A 1 147 ? -24.287 11.299 13.968 1.00 54.00 147 ILE A O 1
ATOM 1239 N N . ARG A 1 148 ? -25.192 13.036 15.076 1.00 53.00 148 ARG A N 1
ATOM 1240 C CA . ARG A 1 148 ? -26.521 12.451 15.341 1.00 53.00 148 ARG A CA 1
ATOM 1241 C C . ARG A 1 148 ? -27.270 11.922 14.104 1.00 53.00 148 ARG A C 1
ATOM 1243 O O . ARG A 1 148 ? -28.244 11.201 14.279 1.00 53.00 148 ARG A O 1
ATOM 1250 N N . ARG A 1 149 ? -26.862 12.263 12.872 1.00 52.72 149 ARG A N 1
ATOM 1251 C CA . ARG A 1 149 ? -27.570 11.871 11.629 1.00 52.72 149 ARG A CA 1
ATOM 1252 C C . ARG A 1 149 ? -26.748 11.016 10.652 1.00 52.72 149 ARG A C 1
ATOM 1254 O O . ARG A 1 149 ? -27.219 10.739 9.551 1.00 52.72 149 ARG A O 1
ATOM 1261 N N . LYS A 1 150 ? -25.524 10.602 11.002 1.00 57.41 150 LYS A N 1
ATOM 1262 C CA . LYS A 1 150 ? -24.591 9.995 10.031 1.00 57.41 150 LYS A CA 1
ATOM 1263 C C . LYS A 1 150 ? -24.728 8.466 9.894 1.00 57.41 150 LYS A C 1
ATOM 1265 O O . LYS A 1 150 ? -25.023 7.783 10.873 1.00 57.41 150 LYS A O 1
ATOM 1270 N N . PRO A 1 151 ? -24.431 7.898 8.705 1.00 57.00 151 PRO A N 1
ATOM 1271 C CA . PRO A 1 151 ? -24.504 6.454 8.439 1.00 57.00 151 PRO A CA 1
ATOM 1272 C C . PRO A 1 151 ? -23.572 5.607 9.321 1.00 57.00 151 PRO A C 1
ATOM 1274 O O . PRO A 1 151 ? -23.841 4.425 9.517 1.00 57.00 151 PRO A O 1
ATOM 1277 N N . ALA A 1 152 ? -22.525 6.197 9.907 1.00 57.94 152 ALA A N 1
ATOM 1278 C CA . ALA A 1 152 ? -21.678 5.528 10.895 1.00 57.94 152 ALA A CA 1
ATOM 1279 C C . ALA A 1 152 ? -22.448 5.094 12.162 1.00 57.94 152 ALA A C 1
ATOM 1281 O O . ALA A 1 152 ? -22.162 4.025 12.686 1.00 57.94 152 ALA A O 1
ATOM 1282 N N . LEU A 1 153 ? -23.467 5.846 12.608 1.00 59.50 153 LEU A N 1
ATOM 1283 C CA . LEU A 1 153 ? -24.340 5.429 13.719 1.00 59.50 153 LEU A CA 1
ATOM 1284 C C . LEU A 1 153 ? -25.211 4.222 13.359 1.00 59.50 153 LEU A C 1
ATOM 1286 O O . LEU A 1 153 ? -25.523 3.439 14.237 1.00 59.50 153 LEU A O 1
ATOM 1290 N N . ARG A 1 154 ? -25.578 4.035 12.080 1.00 58.91 154 ARG A N 1
ATOM 1291 C CA . ARG A 1 154 ? -26.326 2.839 11.632 1.00 58.91 154 ARG A CA 1
ATOM 1292 C C . ARG A 1 154 ? -25.495 1.555 11.726 1.00 58.91 154 ARG A C 1
ATOM 1294 O O . ARG A 1 154 ? -26.031 0.465 11.557 1.00 58.91 154 ARG A O 1
ATOM 1301 N N . CYS A 1 155 ? -24.180 1.696 11.893 1.00 58.38 155 CYS A N 1
ATOM 1302 C CA . CYS A 1 155 ? -23.255 0.582 12.059 1.00 58.38 155 CYS A CA 1
ATOM 1303 C C . CYS A 1 155 ? -23.042 0.202 13.536 1.00 58.38 155 CYS A C 1
ATOM 1305 O O . CYS A 1 155 ? -22.411 -0.824 13.778 1.00 58.38 155 CYS A O 1
ATOM 1307 N N . LEU A 1 156 ? -23.577 0.992 14.479 1.00 54.12 156 LEU A N 1
ATOM 1308 C CA . LEU A 1 156 ? -23.692 0.688 15.910 1.00 54.12 156 LEU A CA 1
ATOM 1309 C C . LEU A 1 156 ? -25.070 0.045 16.164 1.00 54.12 156 LEU A C 1
ATOM 1311 O O . LEU A 1 156 ? -25.130 -1.068 16.736 1.00 54.12 156 LEU A O 1
#

Secondary structure (DSSP, 8-state):
-HHHHHHTTSPPSS-HHHHTS-GGGT------HHHHHHHHHHHHHHHHH--STT--SHHHHHHHHHHHHHHTT-GGGGS-----TTTS-----HHHHTTS-HHHHHHHHHHHHTT-----S---HHHHHTS-GGG-TT--TT-STTGGG-TTGGG-

Foldseek 3Di:
DVVCVVVVPDDDPDDPVQQCDDVVSVHVVDDPPVVVVLVVLVVVLVLLPDDDPSRDPVNVVVQVLLQVLVCVPDPCVVQDDDDDPQQFPDDDDPVSCVVPDPSVVSSVVSCVVVVRHDDDPDDDLVVLVPDRLVRHPQDDPPDPVPSVDTCSVVSD